Protein AF-A0A6I2YA68-F1 (afdb_monomer_lite)

Radius of gyration: 19.46 Å; chains: 1; bounding box: 39×50×49 Å

Sequence (160 aa):
MALPEYDLPFNAMGCGIRVLVGPSIDPSGTSAEAGAQAVRATIERFDQSLSRFNPGSELSQLNADPRETVPASPLLCSLVSAAVWAAEQSEGLLDPTLVGELEEVGYLETFRNATPAPLPEALLSAPTARPAAPRRDSHWGEIYVDHTAGTVTRPVGVRI

Structure (mmCIF, N/CA/C/O backbone):
data_AF-A0A6I2YA68-F1
#
_entry.id   AF-A0A6I2YA68-F1
#
loop_
_atom_site.group_PDB
_atom_site.id
_atom_site.type_symbol
_atom_site.label_atom_id
_atom_site.label_alt_id
_atom_site.label_comp_id
_atom_site.label_asym_id
_atom_site.label_entity_id
_atom_site.label_seq_id
_atom_site.pdbx_PDB_ins_code
_atom_site.Cartn_x
_atom_site.Cartn_y
_atom_site.Cartn_z
_atom_site.occupancy
_atom_site.B_iso_or_equiv
_atom_site.auth_seq_id
_atom_site.auth_comp_id
_atom_site.auth_asym_id
_atom_site.auth_atom_id
_atom_site.pdbx_PDB_model_num
ATOM 1 N N . MET A 1 1 ? 3.386 -12.631 -32.112 1.00 56.94 1 MET A N 1
ATOM 2 C CA . MET A 1 1 ? 3.569 -11.728 -30.957 1.00 56.94 1 MET A CA 1
ATOM 3 C C . MET A 1 1 ? 5.024 -11.292 -30.977 1.00 56.94 1 MET A C 1
ATOM 5 O O . MET A 1 1 ? 5.871 -12.174 -31.035 1.00 56.94 1 MET A O 1
ATOM 9 N N . ALA A 1 2 ? 5.315 -9.993 -31.080 1.00 67.31 2 ALA A N 1
ATOM 10 C CA . ALA A 1 2 ? 6.700 -9.517 -31.087 1.00 67.31 2 ALA A CA 1
ATOM 11 C C . ALA A 1 2 ? 7.353 -9.824 -29.729 1.00 67.31 2 ALA A C 1
ATOM 13 O O . ALA A 1 2 ? 6.697 -9.689 -28.695 1.00 67.31 2 ALA A O 1
ATOM 14 N N . LEU A 1 3 ? 8.601 -10.298 -29.742 1.00 76.06 3 LEU A N 1
ATOM 15 C CA . LEU A 1 3 ? 9.371 -10.537 -28.520 1.00 76.06 3 LEU A CA 1
ATOM 16 C C . LEU A 1 3 ? 9.668 -9.194 -27.828 1.00 76.06 3 LEU A C 1
ATOM 18 O O . LEU A 1 3 ? 9.834 -8.192 -28.530 1.00 76.06 3 LEU A O 1
ATOM 22 N N . PRO A 1 4 ? 9.717 -9.151 -26.484 1.00 81.88 4 PRO A N 1
ATOM 23 C CA . PRO A 1 4 ? 10.127 -7.946 -25.774 1.00 81.88 4 PRO A CA 1
ATOM 24 C C . PRO A 1 4 ? 11.576 -7.591 -26.137 1.00 81.88 4 PRO A C 1
ATOM 26 O O . PRO A 1 4 ? 12.410 -8.480 -26.304 1.00 81.88 4 PRO A O 1
ATOM 29 N N . GLU A 1 5 ? 11.867 -6.296 -26.246 1.00 87.25 5 GLU A N 1
ATOM 30 C CA . GLU A 1 5 ? 13.233 -5.777 -26.392 1.00 87.25 5 GLU A CA 1
ATOM 31 C C . GLU A 1 5 ? 14.014 -5.952 -25.082 1.00 87.25 5 GLU A C 1
ATOM 33 O O . GLU A 1 5 ? 15.215 -6.214 -25.101 1.00 87.25 5 GLU A O 1
ATOM 38 N N . TYR A 1 6 ? 13.320 -5.873 -23.941 1.00 94.38 6 TYR A N 1
ATOM 39 C CA . TYR A 1 6 ? 13.908 -6.093 -22.625 1.00 94.38 6 TYR A CA 1
ATOM 40 C C . TYR A 1 6 ? 12.938 -6.800 -21.670 1.00 94.38 6 TYR A C 1
ATOM 42 O O . TYR A 1 6 ? 11.736 -6.522 -21.662 1.00 94.38 6 TYR A O 1
ATOM 50 N N . ASP A 1 7 ? 13.469 -7.709 -20.853 1.00 96.12 7 ASP A N 1
ATOM 51 C CA . ASP A 1 7 ? 12.731 -8.518 -19.881 1.00 96.12 7 ASP A CA 1
ATOM 52 C C . ASP A 1 7 ? 13.447 -8.485 -18.527 1.00 96.12 7 ASP A C 1
ATOM 54 O O . ASP A 1 7 ? 14.567 -8.979 -18.394 1.00 96.12 7 ASP A O 1
ATOM 58 N N . LEU A 1 8 ? 12.800 -7.881 -17.528 1.00 97.56 8 LEU A N 1
ATOM 59 C CA . LEU A 1 8 ? 13.359 -7.671 -16.196 1.00 97.56 8 LEU A CA 1
ATOM 60 C C . LEU A 1 8 ? 12.497 -8.344 -15.120 1.00 97.56 8 LEU A C 1
ATOM 62 O O . LEU A 1 8 ? 11.504 -7.754 -14.676 1.00 97.56 8 LEU A O 1
ATOM 66 N N . PRO A 1 9 ? 12.869 -9.550 -14.661 1.00 97.81 9 PRO A N 1
ATOM 67 C CA . PRO A 1 9 ? 12.275 -10.164 -13.482 1.00 97.81 9 PRO A CA 1
ATOM 68 C C . PRO A 1 9 ? 12.924 -9.641 -12.189 1.00 97.81 9 PRO A C 1
ATOM 70 O O . PRO A 1 9 ? 14.144 -9.496 -12.105 1.00 97.81 9 PRO A O 1
ATOM 73 N N . PHE A 1 10 ? 12.119 -9.389 -11.158 1.00 96.81 10 PHE A N 1
ATOM 74 C CA . PHE A 1 10 ? 12.575 -9.065 -9.800 1.00 96.81 10 PHE A CA 1
ATOM 75 C C . PHE A 1 10 ? 11.467 -9.348 -8.772 1.00 96.81 10 PHE A C 1
ATOM 77 O O . PHE A 1 10 ? 10.343 -9.688 -9.128 1.00 96.81 10 PHE A O 1
ATOM 84 N N . ASN A 1 11 ? 11.778 -9.221 -7.482 1.00 93.50 11 ASN A N 1
ATOM 85 C CA . ASN A 1 11 ? 10.828 -9.440 -6.390 1.00 93.50 11 ASN A CA 1
ATOM 86 C C . ASN A 1 11 ? 10.542 -8.120 -5.666 1.00 93.50 11 ASN A C 1
ATOM 88 O O . ASN A 1 11 ? 11.481 -7.445 -5.256 1.00 93.50 11 ASN A O 1
ATOM 92 N N . ALA A 1 12 ? 9.270 -7.790 -5.449 1.00 93.62 12 ALA A N 1
ATOM 93 C CA . ALA A 1 12 ? 8.821 -6.653 -4.635 1.00 93.62 12 ALA A CA 1
ATOM 94 C C . ALA A 1 12 ? 7.369 -6.893 -4.181 1.00 93.62 12 ALA A C 1
ATOM 96 O O . ALA A 1 12 ? 6.709 -7.779 -4.714 1.00 93.62 12 ALA A O 1
ATOM 97 N N . MET A 1 13 ? 6.886 -6.179 -3.161 1.00 91.12 13 MET A N 1
ATOM 98 C CA . MET A 1 13 ? 5.479 -6.217 -2.711 1.00 91.12 13 MET A CA 1
ATOM 99 C C . MET A 1 13 ? 4.957 -7.622 -2.365 1.00 91.12 13 MET A C 1
ATOM 101 O O . MET A 1 13 ? 3.799 -7.959 -2.594 1.00 91.12 13 MET A O 1
ATOM 105 N N . GLY A 1 14 ? 5.832 -8.486 -1.845 1.00 89.31 14 GLY A N 1
ATOM 106 C CA . GLY A 1 14 ? 5.490 -9.870 -1.506 1.00 89.31 14 GLY A CA 1
ATOM 107 C C . GLY A 1 14 ? 5.300 -10.819 -2.698 1.00 89.31 14 GLY A C 1
ATOM 108 O O . GLY A 1 14 ? 4.972 -11.978 -2.470 1.00 89.31 14 GLY A O 1
ATOM 109 N N . CYS A 1 15 ? 5.538 -10.387 -3.942 1.00 90.62 15 CYS A N 1
ATOM 110 C CA . CYS A 1 15 ? 5.375 -11.217 -5.138 1.00 90.62 15 CYS A CA 1
ATOM 111 C C . CYS A 1 15 ? 6.576 -11.128 -6.101 1.00 90.62 15 CYS A C 1
ATOM 113 O O . CYS A 1 15 ? 7.522 -10.356 -5.896 1.00 90.62 15 CYS A O 1
ATOM 115 N N . GLY A 1 16 ? 6.550 -11.980 -7.131 1.00 92.88 16 GLY A N 1
ATOM 116 C CA . GLY A 1 16 ? 7.442 -11.896 -8.285 1.00 92.88 16 GLY A CA 1
ATOM 117 C C . GLY A 1 16 ? 6.843 -10.976 -9.345 1.00 92.88 16 GLY A C 1
ATOM 118 O O . GLY A 1 16 ? 5.682 -11.130 -9.722 1.00 92.88 16 GLY A O 1
ATOM 119 N N . ILE A 1 17 ? 7.637 -10.028 -9.828 1.00 96.00 17 ILE A N 1
ATOM 120 C CA . ILE A 1 17 ? 7.251 -9.022 -10.816 1.00 96.00 17 ILE A CA 1
ATOM 121 C C . ILE A 1 17 ? 8.118 -9.201 -12.059 1.00 96.00 17 ILE A C 1
ATOM 123 O O . ILE A 1 17 ? 9.304 -9.518 -11.972 1.00 96.00 17 ILE A O 1
ATOM 127 N N . ARG A 1 18 ? 7.522 -8.986 -13.232 1.00 96.94 18 ARG A N 1
ATOM 128 C CA . ARG A 1 18 ? 8.217 -9.031 -14.517 1.00 96.94 18 ARG A CA 1
ATOM 129 C C . ARG A 1 18 ? 7.835 -7.816 -15.347 1.00 96.94 18 ARG A C 1
ATOM 131 O O . ARG A 1 18 ? 6.656 -7.607 -15.623 1.00 96.94 18 ARG A O 1
ATOM 138 N N . VAL A 1 19 ? 8.830 -7.029 -15.740 1.00 97.06 19 VAL A N 1
ATOM 139 C CA . VAL A 1 19 ? 8.654 -5.867 -16.618 1.00 97.06 19 VAL A CA 1
ATOM 140 C C . VAL A 1 19 ? 9.120 -6.245 -18.016 1.00 97.06 19 VAL A C 1
ATOM 142 O O . VAL A 1 19 ? 10.279 -6.602 -18.210 1.00 97.06 19 VAL A O 1
ATOM 145 N N . LEU A 1 20 ? 8.201 -6.171 -18.977 1.00 95.56 20 LEU A N 1
ATOM 146 C CA . LEU A 1 20 ? 8.451 -6.444 -20.389 1.00 95.56 20 LEU A CA 1
ATOM 147 C C . LEU A 1 20 ? 8.355 -5.136 -21.164 1.00 95.56 20 LEU A C 1
ATOM 149 O O . LEU A 1 20 ? 7.294 -4.511 -21.183 1.00 95.56 20 LEU A O 1
ATOM 153 N N . VAL A 1 21 ? 9.445 -4.731 -21.808 1.00 93.75 21 VAL A N 1
ATOM 154 C CA . VAL A 1 21 ? 9.486 -3.510 -22.617 1.00 93.75 21 VAL A CA 1
ATOM 155 C C . VAL A 1 21 ? 9.588 -3.903 -24.082 1.00 93.75 21 VAL A C 1
ATOM 157 O O . VAL A 1 21 ? 10.471 -4.666 -24.472 1.00 93.75 21 VAL A O 1
ATOM 160 N N . GLY A 1 22 ? 8.623 -3.444 -24.877 1.00 90.44 22 GLY A N 1
ATOM 161 C CA . GLY A 1 22 ? 8.609 -3.647 -26.322 1.00 90.44 22 GLY A CA 1
ATOM 162 C C . GLY A 1 22 ? 9.528 -2.666 -27.059 1.00 90.44 22 GLY A C 1
ATOM 163 O O . GLY A 1 22 ? 10.112 -1.790 -26.423 1.00 90.44 22 GLY A O 1
ATOM 164 N N . PRO A 1 23 ? 9.616 -2.791 -28.393 1.00 86.06 23 PRO A N 1
ATOM 165 C CA . PRO A 1 23 ? 10.420 -1.905 -29.225 1.00 86.06 23 PRO A CA 1
ATOM 166 C C . PRO A 1 23 ? 10.088 -0.430 -28.997 1.00 86.06 23 PRO A C 1
ATOM 168 O O . PRO A 1 23 ? 8.905 -0.072 -28.948 1.00 86.06 23 PRO A O 1
ATOM 171 N N . SER A 1 24 ? 11.110 0.425 -28.908 1.00 83.38 24 SER A N 1
ATOM 172 C CA . SER A 1 24 ? 10.870 1.869 -28.818 1.00 83.38 24 SER A CA 1
ATOM 173 C C . SER A 1 24 ? 10.115 2.394 -30.046 1.00 83.38 24 SER A C 1
ATOM 175 O O . SER A 1 24 ? 10.455 2.089 -31.190 1.00 83.38 24 SER A O 1
ATOM 177 N N . ILE A 1 25 ? 9.104 3.231 -29.801 1.00 83.94 25 ILE A N 1
ATOM 178 C CA . ILE A 1 25 ? 8.383 3.983 -30.842 1.00 83.94 25 ILE A CA 1
ATOM 179 C C . ILE A 1 25 ? 9.119 5.267 -31.251 1.00 83.94 25 ILE A C 1
ATOM 181 O O . ILE A 1 25 ? 8.835 5.826 -32.307 1.00 83.94 25 ILE A O 1
ATOM 185 N N . ASP A 1 26 ? 10.069 5.716 -30.427 1.00 85.50 26 ASP A N 1
ATOM 186 C CA . ASP A 1 26 ? 10.921 6.878 -30.666 1.00 85.50 26 ASP A CA 1
ATOM 187 C C . ASP A 1 26 ? 12.396 6.464 -30.506 1.00 85.50 26 ASP A C 1
ATOM 189 O O . ASP A 1 26 ? 12.845 6.202 -29.386 1.00 85.50 26 ASP A O 1
ATOM 193 N N . PRO A 1 27 ? 13.181 6.403 -31.596 1.00 74.88 27 PRO A N 1
ATOM 194 C CA . PRO A 1 27 ? 14.602 6.052 -31.543 1.00 74.88 27 PRO A CA 1
ATOM 195 C C . PRO A 1 27 ? 15.459 7.000 -30.691 1.00 74.88 27 PRO A C 1
ATOM 197 O O . PRO A 1 27 ? 16.571 6.637 -30.320 1.00 74.88 27 PRO A O 1
ATOM 200 N N . SER A 1 28 ? 14.970 8.212 -30.409 1.00 84.12 28 SER A N 1
ATOM 201 C CA . SER A 1 28 ? 15.628 9.183 -29.527 1.00 84.12 28 SER A CA 1
ATOM 202 C C . SER A 1 28 ? 15.183 9.086 -28.062 1.00 84.12 28 SER A C 1
ATOM 204 O O . SER A 1 28 ? 15.730 9.778 -27.202 1.00 84.12 28 SER A O 1
ATOM 206 N N . GLY A 1 29 ? 14.206 8.222 -27.774 1.00 82.50 29 GLY A N 1
ATOM 207 C CA . GLY A 1 29 ? 13.675 7.989 -26.440 1.00 82.50 29 GLY A CA 1
ATOM 208 C C . GLY A 1 29 ? 14.601 7.176 -25.530 1.00 82.50 29 GLY A C 1
ATOM 209 O O . GLY A 1 29 ? 15.670 6.701 -25.916 1.00 82.50 29 GLY A O 1
ATOM 210 N N . THR A 1 30 ? 14.163 7.004 -24.284 1.00 86.25 30 THR A N 1
ATOM 211 C CA . THR A 1 30 ? 14.828 6.153 -23.288 1.00 86.25 30 THR A CA 1
ATOM 212 C C . THR A 1 30 ? 14.972 4.720 -23.806 1.00 86.25 30 THR A C 1
ATOM 214 O O . THR A 1 30 ? 14.018 4.164 -24.351 1.00 86.25 30 THR A O 1
ATOM 217 N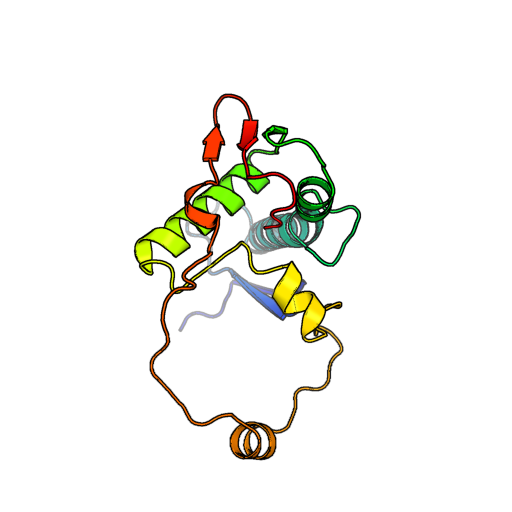 N . SER A 1 31 ? 16.138 4.095 -23.600 1.00 91.62 31 SER A N 1
ATOM 218 C CA . SER A 1 31 ? 16.341 2.691 -23.979 1.00 91.62 31 SER A CA 1
ATOM 219 C C . SER A 1 31 ? 15.386 1.759 -23.227 1.00 91.62 31 SER A C 1
ATOM 221 O O . SER A 1 31 ? 14.980 2.050 -22.096 1.00 91.62 31 SER A O 1
ATOM 223 N N . ALA A 1 32 ? 15.059 0.608 -23.822 1.00 92.31 32 ALA A N 1
ATOM 224 C CA . ALA A 1 32 ? 14.173 -0.374 -23.198 1.00 92.31 32 ALA A CA 1
ATOM 225 C C . ALA A 1 32 ? 14.670 -0.819 -21.808 1.00 92.31 32 ALA A C 1
ATOM 227 O O . ALA A 1 32 ? 13.884 -0.917 -20.864 1.00 92.31 32 ALA A O 1
ATOM 228 N N . GLU A 1 33 ? 15.985 -0.999 -21.657 1.00 94.00 33 GLU A N 1
ATOM 229 C CA . GLU A 1 33 ? 16.622 -1.294 -20.371 1.00 94.00 33 GLU A CA 1
ATOM 230 C C . GLU A 1 33 ? 16.429 -0.157 -19.359 1.00 94.00 33 GLU A C 1
ATOM 232 O O . GLU A 1 33 ? 15.957 -0.396 -18.247 1.00 94.00 33 GLU A O 1
ATOM 237 N N . ALA A 1 34 ? 16.750 1.087 -19.729 1.00 93.62 34 ALA A N 1
ATOM 238 C CA . ALA A 1 34 ? 16.634 2.220 -18.815 1.00 93.62 34 ALA A CA 1
ATOM 239 C C . ALA A 1 34 ? 15.174 2.463 -18.391 1.00 93.62 34 ALA A C 1
ATOM 241 O O . ALA A 1 34 ? 14.909 2.748 -17.222 1.00 93.62 34 ALA A O 1
ATOM 242 N N . GLY A 1 35 ? 14.217 2.273 -19.305 1.00 94.00 35 GLY A N 1
ATOM 243 C CA . GLY A 1 35 ? 12.788 2.307 -18.995 1.00 94.00 35 GLY A CA 1
ATOM 244 C C . GLY A 1 35 ? 12.386 1.216 -18.000 1.00 94.00 35 GLY A C 1
ATOM 245 O O . GLY A 1 35 ? 11.722 1.503 -17.003 1.00 94.00 35 GLY A O 1
ATOM 246 N N . ALA A 1 36 ? 12.841 -0.023 -18.211 1.00 96.06 36 ALA A N 1
ATOM 247 C CA . ALA A 1 36 ? 12.570 -1.125 -17.291 1.00 96.06 36 ALA A CA 1
ATOM 248 C C . ALA A 1 36 ? 13.155 -0.879 -15.890 1.00 96.06 36 ALA A C 1
ATOM 250 O O . ALA A 1 36 ? 12.477 -1.124 -14.891 1.00 96.06 36 ALA A O 1
ATOM 251 N N . GLN A 1 37 ? 14.380 -0.348 -15.802 1.00 97.25 37 GLN A N 1
ATOM 252 C CA . GLN A 1 37 ? 15.005 -0.011 -14.519 1.00 97.25 37 GLN A CA 1
ATOM 253 C C . GLN A 1 37 ? 14.276 1.133 -13.802 1.00 97.25 37 GLN A C 1
ATOM 255 O O . GLN A 1 37 ? 14.105 1.079 -12.585 1.00 97.25 37 GLN A O 1
ATOM 260 N N . ALA A 1 38 ? 13.775 2.134 -14.531 1.00 96.75 38 ALA A N 1
ATOM 261 C CA . ALA A 1 38 ? 12.972 3.209 -13.948 1.00 96.75 38 ALA A CA 1
ATOM 262 C C . ALA A 1 38 ? 11.640 2.693 -13.366 1.00 96.75 38 ALA A C 1
ATOM 264 O O . ALA A 1 38 ? 11.233 3.094 -12.268 1.00 96.75 38 ALA A O 1
ATOM 265 N N . VAL A 1 39 ? 10.977 1.763 -14.064 1.00 97.38 39 VAL A N 1
ATOM 266 C CA . VAL A 1 39 ? 9.769 1.088 -13.560 1.00 97.38 39 VAL A CA 1
ATOM 267 C C . VAL A 1 39 ? 10.089 0.274 -12.309 1.00 97.38 39 VAL A C 1
ATOM 269 O O . VAL A 1 39 ? 9.390 0.404 -11.303 1.00 97.38 39 VAL A O 1
ATOM 272 N N . ARG A 1 40 ? 11.172 -0.513 -12.330 1.00 98.00 40 ARG A N 1
ATOM 273 C CA . ARG A 1 40 ? 11.627 -1.272 -11.161 1.00 98.00 40 ARG A CA 1
ATOM 274 C C . ARG A 1 40 ? 11.866 -0.362 -9.956 1.00 98.00 40 ARG A C 1
ATOM 276 O O . ARG A 1 40 ? 11.297 -0.617 -8.900 1.00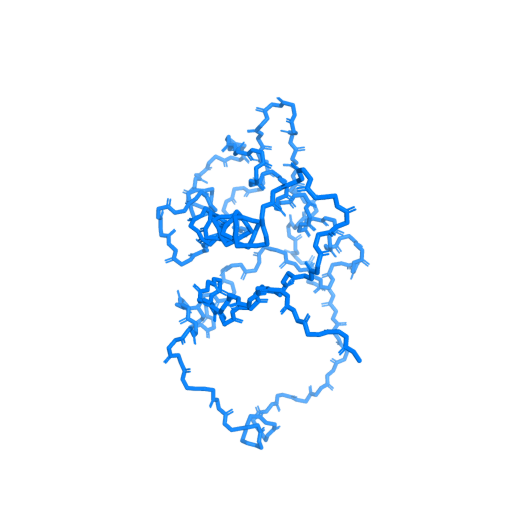 98.00 40 ARG A O 1
ATOM 283 N N . ALA A 1 41 ? 12.626 0.719 -10.125 1.00 97.81 41 ALA A N 1
ATOM 284 C CA . ALA A 1 41 ? 12.910 1.670 -9.050 1.00 97.81 41 ALA A CA 1
ATOM 285 C C . ALA A 1 41 ? 11.627 2.305 -8.482 1.00 97.81 41 ALA A C 1
ATOM 287 O O . ALA A 1 41 ? 11.508 2.525 -7.276 1.00 97.81 41 ALA A O 1
ATOM 288 N N . THR A 1 42 ? 10.630 2.561 -9.336 1.00 97.38 42 THR A N 1
ATOM 289 C CA . THR A 1 42 ? 9.318 3.063 -8.899 1.00 97.38 42 THR A CA 1
ATOM 290 C C . THR A 1 42 ? 8.585 2.049 -8.024 1.00 97.38 42 THR A C 1
ATOM 292 O O . THR A 1 42 ? 8.057 2.414 -6.975 1.00 97.38 42 THR A O 1
ATOM 295 N N . ILE A 1 43 ? 8.585 0.780 -8.425 1.00 97.50 43 ILE A N 1
ATOM 296 C CA . ILE A 1 43 ? 7.940 -0.302 -7.679 1.00 97.50 43 ILE A CA 1
ATOM 297 C C . ILE A 1 43 ? 8.669 -0.573 -6.356 1.00 97.50 43 ILE A C 1
ATOM 299 O O . ILE A 1 43 ? 8.023 -0.722 -5.322 1.00 97.50 43 ILE A O 1
ATOM 303 N N . GLU A 1 44 ? 10.003 -0.581 -6.350 1.00 96.69 44 GLU A N 1
ATOM 304 C CA . GLU A 1 44 ? 10.798 -0.744 -5.125 1.00 96.69 44 GLU A CA 1
ATOM 305 C C . GLU A 1 44 ? 10.556 0.408 -4.137 1.00 96.69 44 GLU A C 1
ATOM 307 O O . GLU A 1 44 ? 10.459 0.174 -2.934 1.00 96.69 44 GLU A O 1
ATOM 312 N N . ARG A 1 45 ? 10.366 1.640 -4.628 1.00 96.81 45 ARG A N 1
ATOM 313 C CA . ARG A 1 45 ? 9.969 2.781 -3.789 1.00 96.81 45 ARG A CA 1
ATOM 314 C C . ARG A 1 45 ? 8.594 2.575 -3.155 1.00 96.81 45 ARG A C 1
ATOM 316 O O . ARG A 1 45 ? 8.421 2.884 -1.981 1.00 96.81 45 ARG A O 1
ATOM 323 N N . PHE A 1 46 ? 7.623 2.051 -3.900 1.00 96.62 46 PHE A N 1
ATOM 324 C CA . PHE A 1 46 ? 6.312 1.726 -3.332 1.00 96.62 46 PHE A CA 1
ATOM 325 C C . PHE A 1 46 ? 6.430 0.641 -2.255 1.00 96.62 46 PHE A C 1
ATOM 327 O O . PHE A 1 46 ? 5.880 0.815 -1.174 1.00 96.62 46 PHE A O 1
ATOM 334 N N . ASP A 1 47 ? 7.191 -0.428 -2.506 1.00 95.50 47 ASP A N 1
ATOM 335 C CA . ASP A 1 47 ? 7.417 -1.505 -1.529 1.00 95.50 47 ASP A CA 1
ATOM 336 C C . ASP A 1 47 ? 8.062 -0.976 -0.234 1.00 95.50 47 ASP A C 1
ATOM 338 O O . ASP A 1 47 ? 7.676 -1.353 0.870 1.00 95.50 47 ASP A O 1
ATOM 342 N N . GLN A 1 48 ? 9.009 -0.041 -0.345 1.00 95.88 48 GLN A N 1
ATOM 343 C CA . GLN A 1 48 ? 9.675 0.561 0.814 1.00 95.88 48 GLN A CA 1
ATOM 344 C C . GLN A 1 48 ? 8.766 1.512 1.604 1.00 95.88 48 GLN A C 1
ATOM 346 O O . GLN A 1 48 ? 8.768 1.464 2.835 1.00 95.88 48 GLN A O 1
ATOM 351 N N . SER A 1 49 ? 8.002 2.372 0.921 1.00 97.56 49 SER A N 1
ATOM 352 C CA . SER A 1 49 ? 7.196 3.423 1.558 1.00 97.56 49 SER A CA 1
ATOM 353 C C . SER A 1 49 ? 5.818 2.954 2.022 1.00 97.56 49 SER A C 1
ATOM 355 O O . SER A 1 49 ? 5.294 3.507 2.985 1.00 97.56 49 SER A O 1
ATOM 357 N N . LEU A 1 50 ? 5.230 1.954 1.363 1.00 97.06 50 LEU A N 1
ATOM 358 C CA . LEU A 1 50 ? 3.823 1.571 1.537 1.00 97.06 50 LEU A CA 1
ATOM 359 C C . LEU A 1 50 ? 3.644 0.166 2.132 1.00 97.06 50 LEU A C 1
ATOM 361 O O . LEU A 1 50 ? 2.545 -0.379 2.125 1.00 97.06 50 LEU A O 1
ATOM 365 N N . SER A 1 51 ? 4.716 -0.451 2.632 1.00 95.56 51 SER A N 1
ATOM 366 C CA . SER A 1 51 ? 4.635 -1.774 3.253 1.00 95.56 51 SER A CA 1
ATOM 367 C C . SER A 1 51 ? 4.223 -1.687 4.716 1.00 95.56 51 SER A C 1
ATOM 369 O O . SER A 1 51 ? 4.949 -1.127 5.534 1.00 95.56 51 SER A O 1
ATOM 371 N N . ARG A 1 52 ? 3.127 -2.358 5.082 1.00 94.94 52 ARG A N 1
ATOM 372 C CA . ARG A 1 52 ? 2.721 -2.526 6.489 1.00 94.94 52 ARG A CA 1
ATOM 373 C C . ARG A 1 52 ? 3.671 -3.403 7.318 1.00 94.94 52 ARG A C 1
ATOM 375 O O . ARG A 1 52 ? 3.562 -3.431 8.537 1.00 94.94 52 ARG A O 1
ATOM 382 N N . PHE A 1 53 ? 4.580 -4.133 6.667 1.00 94.00 53 PHE A N 1
ATOM 383 C CA . PHE A 1 53 ? 5.526 -5.051 7.316 1.00 94.00 53 PHE A CA 1
ATOM 384 C C . PHE A 1 53 ? 6.887 -4.416 7.606 1.00 94.00 53 PHE A C 1
ATOM 386 O O . PHE A 1 53 ? 7.734 -5.039 8.239 1.00 94.00 53 PHE A O 1
ATOM 393 N N . ASN A 1 54 ? 7.129 -3.203 7.108 1.00 94.56 54 ASN A N 1
ATOM 394 C CA . ASN A 1 54 ? 8.344 -2.456 7.385 1.00 94.56 54 ASN A CA 1
ATOM 395 C C . ASN A 1 54 ? 8.004 -1.320 8.359 1.00 94.56 54 ASN A C 1
ATOM 397 O O . ASN A 1 54 ? 7.422 -0.335 7.917 1.00 94.56 54 ASN A O 1
ATOM 401 N N . PRO A 1 55 ? 8.408 -1.387 9.642 1.00 95.31 55 PRO A N 1
ATOM 402 C CA . PRO A 1 55 ? 8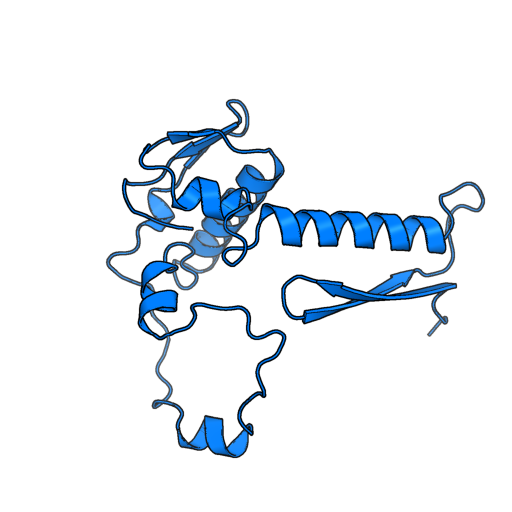.150 -0.316 10.609 1.00 95.31 55 PRO A CA 1
ATOM 403 C C . PRO A 1 55 ? 8.715 1.051 10.193 1.00 95.31 55 PRO A C 1
ATOM 405 O O . PRO A 1 55 ? 8.239 2.082 10.655 1.00 95.31 55 PRO A O 1
ATOM 408 N N . GLY A 1 56 ? 9.732 1.064 9.324 1.00 97.19 56 GLY A N 1
ATOM 409 C CA . GLY A 1 56 ? 10.302 2.281 8.752 1.00 97.19 56 GLY A CA 1
ATOM 410 C C . GLY A 1 56 ? 9.541 2.832 7.543 1.00 97.19 56 GLY A C 1
ATOM 411 O O . GLY A 1 56 ? 9.914 3.895 7.055 1.00 97.19 56 GLY A O 1
ATOM 412 N N . SER A 1 57 ? 8.509 2.146 7.046 1.00 98.12 57 SER A N 1
ATOM 413 C CA . SER A 1 57 ? 7.689 2.637 5.939 1.00 98.12 57 SER A CA 1
ATOM 414 C C . SER A 1 57 ? 6.838 3.825 6.376 1.00 98.12 57 SER A C 1
ATOM 416 O O . SER A 1 57 ? 6.493 3.981 7.549 1.00 98.12 57 SER A O 1
ATOM 418 N N . GLU A 1 58 ? 6.473 4.664 5.416 1.00 98.50 58 GLU A N 1
ATOM 419 C CA . GLU A 1 58 ? 5.601 5.802 5.677 1.00 98.50 58 GLU A CA 1
ATOM 420 C C . GLU A 1 58 ? 4.195 5.343 6.087 1.00 98.50 58 GLU A C 1
ATOM 422 O O . GLU A 1 58 ? 3.601 5.932 6.983 1.00 98.50 58 GLU A O 1
ATOM 427 N N . LEU A 1 59 ? 3.685 4.253 5.499 1.00 98.31 59 LEU A N 1
ATOM 428 C CA . LEU A 1 59 ? 2.393 3.675 5.880 1.00 98.31 59 LEU A CA 1
ATOM 429 C C . LEU A 1 59 ? 2.392 3.167 7.331 1.00 98.31 59 LEU A C 1
ATOM 431 O O . LEU A 1 59 ? 1.461 3.435 8.087 1.00 98.31 59 LEU A O 1
ATOM 435 N N . SER A 1 60 ? 3.440 2.459 7.754 1.00 97.94 60 SER A N 1
ATOM 436 C CA . SER A 1 60 ? 3.547 1.988 9.138 1.00 97.94 60 SER A CA 1
ATOM 437 C C . SER A 1 60 ? 3.698 3.152 10.118 1.00 97.94 60 SER A C 1
ATOM 439 O O . SER A 1 60 ? 3.105 3.117 11.196 1.00 97.94 60 SER A O 1
ATOM 441 N N . GLN A 1 61 ? 4.428 4.205 9.740 1.00 98.12 61 GLN A N 1
ATOM 442 C CA . GLN A 1 61 ? 4.526 5.431 10.536 1.00 98.12 61 GLN A CA 1
ATOM 443 C C . GLN A 1 61 ? 3.184 6.159 10.633 1.00 98.12 61 GLN A C 1
ATOM 445 O O . GLN A 1 61 ? 2.804 6.548 11.734 1.00 98.12 61 GLN A O 1
ATOM 450 N N . LEU A 1 62 ? 2.446 6.279 9.521 1.00 98.06 62 LEU A N 1
ATOM 451 C CA . LEU A 1 62 ? 1.082 6.804 9.506 1.00 98.06 62 LEU A CA 1
ATOM 452 C C . LEU A 1 62 ? 0.249 6.058 10.547 1.00 98.06 62 LEU A C 1
ATOM 454 O O . LEU A 1 62 ? -0.288 6.702 11.441 1.00 98.06 62 LEU A O 1
ATOM 458 N N . ASN A 1 63 ? 0.210 4.725 10.475 1.00 97.94 63 ASN A N 1
ATOM 459 C CA . ASN A 1 63 ? -0.576 3.861 11.359 1.00 97.94 63 ASN A CA 1
ATOM 460 C C . ASN A 1 63 ? -0.188 3.938 12.838 1.00 97.94 63 ASN A C 1
ATOM 462 O O . ASN A 1 63 ? -1.055 3.784 13.696 1.00 97.94 63 ASN A O 1
ATOM 466 N N . ALA A 1 64 ? 1.091 4.165 13.138 1.00 97.12 64 ALA A N 1
ATOM 467 C CA . ALA A 1 64 ? 1.588 4.322 14.502 1.00 97.12 64 ALA A CA 1
ATOM 468 C C . ALA A 1 64 ? 1.363 5.734 15.073 1.00 97.12 64 ALA A C 1
ATOM 470 O O . ALA A 1 64 ? 1.474 5.928 16.285 1.00 97.12 64 ALA A O 1
ATOM 471 N N . ASP A 1 65 ? 1.072 6.722 14.225 1.00 97.50 65 ASP A N 1
ATOM 472 C CA . ASP A 1 65 ? 0.861 8.100 14.652 1.00 97.50 65 ASP A CA 1
ATOM 473 C C . ASP A 1 65 ? -0.470 8.244 15.419 1.00 97.50 65 ASP A C 1
ATOM 475 O O . ASP A 1 65 ? -1.519 7.878 14.881 1.00 97.50 65 ASP A O 1
ATOM 479 N N . PRO A 1 66 ? -0.463 8.776 16.658 1.00 96.56 66 PRO A N 1
ATOM 480 C CA . PRO A 1 66 ? -1.674 8.929 17.464 1.00 96.56 66 PRO A CA 1
ATOM 481 C C . PRO A 1 66 ? -2.528 10.139 17.060 1.00 96.56 66 PRO A C 1
ATOM 483 O O . PRO A 1 66 ? -3.606 10.336 17.624 1.00 96.56 66 PRO A O 1
ATOM 486 N N . ARG A 1 67 ? -2.045 10.996 16.152 1.00 97.38 67 ARG A N 1
ATOM 487 C CA . ARG A 1 67 ? -2.780 12.178 15.697 1.00 97.38 67 ARG A CA 1
ATOM 488 C C . ARG A 1 67 ? -3.883 11.774 14.729 1.00 97.38 67 ARG A C 1
ATOM 490 O O . ARG A 1 67 ? -3.708 10.906 13.884 1.00 97.38 67 ARG A O 1
ATOM 497 N N . GLU A 1 68 ? -4.992 12.498 14.808 1.00 97.38 68 GLU A N 1
ATOM 498 C CA . GLU A 1 68 ? -6.104 12.360 13.867 1.00 97.38 68 GLU A CA 1
ATOM 499 C C . GLU A 1 68 ? -5.707 12.807 12.452 1.00 97.38 68 GLU A C 1
ATOM 501 O O . GLU A 1 68 ? -6.051 12.153 11.478 1.00 97.38 68 GLU A O 1
ATOM 506 N N . THR A 1 69 ? -4.944 13.901 12.333 1.00 98.31 69 THR A N 1
ATOM 507 C CA . THR A 1 69 ? -4.426 14.420 11.057 1.00 98.31 69 THR A CA 1
ATOM 508 C C . THR A 1 69 ? -2.908 14.316 11.021 1.00 98.31 69 THR A C 1
ATOM 510 O O . THR A 1 69 ? -2.213 14.904 11.856 1.00 98.31 69 THR A O 1
ATOM 513 N N . VAL A 1 70 ? -2.391 13.586 10.037 1.00 98.44 70 VAL A N 1
ATOM 514 C CA . VAL A 1 70 ? -0.977 13.225 9.921 1.00 98.44 70 VAL A CA 1
ATOM 515 C C . VAL A 1 70 ? -0.427 13.727 8.582 1.00 98.44 70 VAL A C 1
ATOM 517 O O . VAL A 1 70 ? -1.068 13.509 7.551 1.00 98.44 70 VAL A O 1
ATOM 520 N N . PRO A 1 71 ? 0.741 14.397 8.556 1.00 98.25 71 PRO A N 1
ATOM 521 C CA . PRO A 1 71 ? 1.428 14.721 7.309 1.00 98.25 71 PRO A CA 1
ATOM 522 C C . PRO A 1 71 ? 1.759 13.462 6.506 1.00 98.25 71 PRO A C 1
ATOM 524 O O . PRO A 1 71 ? 2.197 12.464 7.074 1.00 98.25 71 PRO A O 1
ATOM 527 N N . ALA A 1 72 ? 1.582 13.525 5.193 1.00 98.25 72 ALA A N 1
ATOM 528 C CA . ALA A 1 72 ? 1.773 12.403 4.290 1.00 98.25 72 ALA A CA 1
ATOM 529 C C . ALA A 1 72 ? 2.373 12.872 2.960 1.00 98.25 72 ALA A C 1
ATOM 531 O O . ALA A 1 72 ? 2.065 13.950 2.446 1.00 98.25 72 ALA A O 1
ATOM 532 N N . SER A 1 73 ? 3.237 12.046 2.379 1.00 98.38 73 SER A N 1
ATOM 533 C CA . SER A 1 73 ? 3.799 12.284 1.060 1.00 98.38 73 SER A CA 1
ATOM 534 C C . SER A 1 73 ? 2.711 12.234 -0.018 1.00 98.38 73 SER A C 1
ATOM 536 O O . SER A 1 73 ? 1.682 11.573 0.153 1.00 98.38 73 SER A O 1
ATOM 538 N N . PRO A 1 74 ? 2.953 12.834 -1.200 1.00 98.12 74 PRO A N 1
ATOM 539 C CA . PRO A 1 74 ? 2.034 12.710 -2.329 1.00 98.12 74 PRO A CA 1
ATOM 540 C C . PRO A 1 74 ? 1.726 11.253 -2.702 1.00 98.12 74 PRO A C 1
ATOM 542 O O . PRO A 1 74 ? 0.620 10.951 -3.151 1.00 98.12 74 PRO A O 1
ATOM 545 N N . LEU A 1 75 ? 2.689 10.344 -2.500 1.00 97.81 75 LEU A N 1
ATOM 546 C CA . LEU A 1 75 ? 2.494 8.920 -2.746 1.00 97.81 75 LEU A CA 1
ATOM 547 C C . LEU A 1 75 ? 1.499 8.319 -1.747 1.00 97.81 75 LEU A C 1
ATOM 549 O O . LEU A 1 75 ? 0.558 7.651 -2.170 1.00 97.81 75 LEU A O 1
ATOM 553 N N . LEU A 1 76 ? 1.686 8.564 -0.450 1.00 98.44 76 LEU A N 1
ATOM 554 C CA . LEU A 1 76 ? 0.794 8.043 0.581 1.00 98.44 76 LEU A CA 1
ATOM 555 C C . LEU A 1 76 ? -0.612 8.650 0.464 1.00 98.44 76 LEU A C 1
ATOM 557 O O . LEU A 1 76 ? -1.589 7.907 0.501 1.00 98.44 76 LEU A O 1
ATOM 561 N N . CYS A 1 77 ? -0.733 9.956 0.202 1.00 98.69 77 CYS A N 1
ATOM 562 C CA . CYS A 1 77 ? -2.025 10.583 -0.098 1.00 98.69 77 CYS A CA 1
ATOM 563 C C . CYS A 1 77 ? -2.724 9.913 -1.293 1.00 98.69 77 CYS A C 1
ATOM 565 O O . CYS A 1 77 ? -3.932 9.681 -1.254 1.00 98.69 77 CYS A O 1
ATOM 567 N N . SER A 1 78 ? -1.975 9.573 -2.348 1.00 98.31 78 SER A N 1
ATOM 568 C CA . SER A 1 78 ? -2.526 8.880 -3.522 1.00 98.31 78 SER A CA 1
ATOM 569 C C . SER A 1 78 ? -2.984 7.459 -3.187 1.00 98.31 78 SER A C 1
ATOM 571 O O . SER A 1 78 ? -4.051 7.050 -3.638 1.00 98.31 78 SER A O 1
ATOM 573 N N . LEU A 1 79 ? -2.216 6.721 -2.375 1.00 97.94 79 LEU A N 1
ATOM 574 C CA . LEU A 1 79 ? -2.599 5.387 -1.903 1.00 97.94 79 LEU A CA 1
ATOM 575 C C . LEU A 1 79 ? -3.904 5.444 -1.103 1.00 97.94 79 LEU A C 1
ATOM 577 O O . LEU A 1 79 ? -4.836 4.707 -1.413 1.00 97.94 79 LEU A O 1
ATOM 581 N N . VAL A 1 80 ? -3.977 6.318 -0.096 1.00 98.31 80 VAL A N 1
ATOM 582 C CA . VAL A 1 80 ? -5.151 6.424 0.781 1.00 98.31 80 VAL A CA 1
ATOM 583 C C . VAL A 1 80 ? -6.381 6.858 -0.016 1.00 98.31 80 VAL A C 1
ATOM 585 O O . VAL A 1 80 ? -7.444 6.265 0.133 1.00 98.31 80 VAL A O 1
ATOM 588 N N . SER A 1 81 ? -6.228 7.812 -0.938 1.00 98.44 81 SER A N 1
ATOM 589 C CA . SER A 1 81 ? -7.325 8.235 -1.818 1.00 98.44 81 SER A CA 1
ATOM 590 C C . SER A 1 81 ? -7.816 7.097 -2.712 1.00 98.44 81 SER A C 1
ATOM 592 O O . SER A 1 81 ? -9.020 6.910 -2.863 1.00 98.44 81 SER A O 1
ATOM 594 N N . ALA A 1 82 ? -6.902 6.299 -3.275 1.00 98.38 82 ALA A N 1
ATOM 595 C CA . ALA A 1 82 ? -7.266 5.131 -4.074 1.00 98.38 82 ALA A CA 1
ATOM 596 C C . ALA A 1 82 ? -7.980 4.057 -3.238 1.00 98.38 82 ALA A C 1
ATOM 598 O O . ALA A 1 82 ? -8.909 3.418 -3.727 1.00 98.38 82 ALA A O 1
ATOM 599 N N . ALA A 1 83 ? -7.573 3.874 -1.980 1.00 98.00 83 ALA A N 1
ATOM 600 C CA . ALA A 1 83 ? -8.188 2.927 -1.060 1.00 98.00 83 ALA A CA 1
ATOM 601 C C . ALA A 1 83 ? -9.617 3.342 -0.667 1.00 98.00 83 ALA A C 1
ATOM 603 O O . ALA A 1 83 ? -10.529 2.519 -0.744 1.00 98.00 83 ALA A O 1
ATOM 604 N N . VAL A 1 84 ? -9.826 4.620 -0.327 1.00 98.25 84 VAL A N 1
ATOM 605 C CA . VAL A 1 84 ? -11.160 5.184 -0.046 1.00 98.25 84 VAL A CA 1
ATOM 606 C C . VAL A 1 84 ? -12.046 5.106 -1.286 1.00 98.25 84 VAL A C 1
ATOM 608 O O . VAL A 1 84 ? -13.154 4.585 -1.211 1.00 98.25 84 VAL A O 1
ATOM 611 N N . TRP A 1 85 ? -11.536 5.510 -2.453 1.00 98.31 85 TRP A N 1
ATOM 612 C CA . TRP A 1 85 ? -12.266 5.383 -3.716 1.00 98.31 85 TRP A CA 1
ATOM 613 C C . TRP A 1 85 ? -12.691 3.935 -3.988 1.00 98.31 85 TRP A C 1
ATOM 615 O O . TRP A 1 85 ? -13.830 3.683 -4.374 1.00 98.31 85 TRP A O 1
ATOM 625 N N . ALA A 1 86 ? -11.810 2.957 -3.763 1.00 98.25 86 ALA A N 1
ATOM 626 C CA . ALA A 1 86 ? -12.141 1.553 -3.979 1.00 98.25 86 ALA A CA 1
ATOM 627 C C . ALA A 1 86 ? -13.192 1.037 -2.978 1.00 98.25 86 ALA A C 1
ATOM 629 O O . ALA A 1 86 ? -14.045 0.224 -3.349 1.00 98.25 86 ALA A O 1
ATOM 630 N N . ALA A 1 87 ? -13.176 1.526 -1.735 1.00 97.88 87 ALA A N 1
ATOM 631 C CA . ALA A 1 87 ? -14.224 1.252 -0.756 1.00 97.88 87 ALA A CA 1
ATOM 632 C C . ALA A 1 87 ? -15.576 1.818 -1.222 1.00 97.88 87 ALA A C 1
ATOM 634 O O . ALA A 1 87 ? -16.566 1.089 -1.240 1.00 97.88 87 ALA A O 1
ATOM 635 N N . GLU A 1 88 ? -15.609 3.053 -1.726 1.00 97.44 88 GLU A N 1
ATOM 636 C CA . GLU A 1 88 ? -16.817 3.665 -2.293 1.00 97.44 88 GLU A CA 1
ATOM 637 C C . GLU A 1 88 ? -17.353 2.891 -3.506 1.00 97.44 88 GLU A C 1
ATOM 639 O O . GLU A 1 88 ? -18.531 2.542 -3.544 1.00 97.44 88 GLU A O 1
ATOM 644 N N . GLN A 1 89 ? -16.495 2.576 -4.486 1.00 98.38 89 GLN A N 1
ATOM 645 C CA . GLN A 1 89 ? -16.904 1.861 -5.706 1.00 98.38 89 GLN A CA 1
ATOM 646 C C . GLN A 1 89 ? -17.416 0.447 -5.433 1.00 98.38 89 GLN A C 1
ATOM 648 O O . GLN A 1 89 ? -18.148 -0.117 -6.244 1.00 98.38 89 GLN A O 1
ATOM 653 N N . SER A 1 90 ? -16.995 -0.141 -4.317 1.00 97.12 90 SER A N 1
ATOM 654 C CA . SER A 1 90 ? -17.403 -1.478 -3.902 1.00 97.12 90 SER A CA 1
ATOM 655 C C . SER A 1 90 ? -18.514 -1.464 -2.852 1.00 97.12 90 SER A C 1
ATOM 657 O O . SER A 1 90 ? -18.812 -2.512 -2.281 1.00 97.12 90 SER A O 1
ATOM 659 N N . GLU A 1 91 ? -19.109 -0.298 -2.576 1.00 96.38 91 GLU A N 1
ATOM 660 C CA . GLU A 1 91 ? -20.136 -0.101 -1.545 1.00 96.38 91 GLU A CA 1
ATOM 661 C C . GLU A 1 91 ? -19.698 -0.629 -0.161 1.00 96.38 91 GLU A C 1
ATOM 663 O O . GLU A 1 91 ? -20.502 -1.129 0.622 1.00 96.38 91 GLU A O 1
ATOM 668 N N . GLY A 1 92 ? -18.401 -0.535 0.144 1.00 96.44 92 GLY A N 1
ATOM 669 C CA . GLY A 1 92 ? -17.796 -0.987 1.396 1.00 96.44 92 GLY A CA 1
ATOM 670 C C . GLY A 1 92 ? -17.465 -2.481 1.457 1.00 96.44 92 GLY A C 1
ATOM 671 O O . GLY A 1 92 ? -17.187 -2.991 2.543 1.00 96.44 92 GLY A O 1
ATOM 672 N N . LEU A 1 93 ? -17.496 -3.209 0.332 1.00 96.44 93 LEU A N 1
ATOM 673 C CA . LEU A 1 93 ? -16.959 -4.577 0.271 1.00 96.44 93 LEU A CA 1
ATOM 674 C C . LEU A 1 93 ? -15.431 -4.602 0.393 1.00 96.44 93 LEU A C 1
ATOM 676 O O . LEU A 1 93 ? -14.875 -5.568 0.916 1.00 96.44 93 LEU A O 1
ATOM 680 N N . LEU A 1 94 ? -14.760 -3.555 -0.086 1.00 96.88 94 LEU A N 1
ATOM 681 C CA . LEU A 1 94 ? -13.376 -3.266 0.252 1.00 96.88 94 LEU A CA 1
ATOM 682 C C . LEU A 1 94 ? -13.358 -2.343 1.469 1.00 96.88 94 LEU A C 1
ATOM 684 O O . LEU A 1 94 ? -14.005 -1.300 1.470 1.00 96.88 94 LEU A O 1
ATOM 688 N N . ASP A 1 95 ? -12.580 -2.721 2.480 1.00 97.00 95 ASP A N 1
ATOM 689 C CA . ASP A 1 95 ? -12.357 -1.912 3.672 1.00 97.00 95 ASP A CA 1
ATOM 690 C C . ASP A 1 95 ? -10.845 -1.803 3.934 1.00 97.00 95 ASP A C 1
ATOM 692 O O . ASP A 1 95 ? -10.214 -2.806 4.286 1.00 97.00 95 ASP A O 1
ATOM 696 N N . PRO A 1 96 ? -10.237 -0.617 3.743 1.00 96.81 96 PRO A N 1
ATOM 697 C CA . PRO A 1 96 ? -8.822 -0.417 4.014 1.00 96.81 96 PRO A CA 1
ATOM 698 C C . PRO A 1 96 ? -8.499 -0.338 5.509 1.00 96.81 96 PRO A C 1
ATOM 700 O O . PRO A 1 96 ? -7.334 -0.248 5.856 1.00 96.81 96 PRO A O 1
ATOM 703 N N . THR A 1 97 ? -9.487 -0.380 6.406 1.00 96.56 97 THR A N 1
ATOM 704 C CA . THR A 1 97 ? -9.272 -0.201 7.850 1.00 96.56 97 THR A CA 1
ATOM 705 C C . THR A 1 97 ? -9.065 -1.502 8.631 1.00 96.56 97 THR A C 1
ATOM 707 O O . THR A 1 97 ? -9.040 -1.501 9.858 1.00 96.56 97 THR A O 1
ATOM 710 N N . LEU A 1 98 ? -8.876 -2.625 7.926 1.00 95.62 98 LEU A N 1
ATOM 711 C CA . LEU A 1 98 ? -8.844 -3.979 8.499 1.00 95.62 98 LEU A CA 1
ATOM 712 C C . LEU A 1 98 ? -7.479 -4.430 9.041 1.00 95.62 98 LEU A C 1
ATOM 714 O O . LEU A 1 98 ? -7.259 -5.623 9.255 1.00 95.62 98 LEU A O 1
ATOM 718 N N . VAL A 1 99 ? -6.524 -3.518 9.236 1.00 95.31 99 VAL A N 1
ATOM 719 C CA . VAL A 1 99 ? -5.169 -3.893 9.682 1.00 95.31 99 VAL A CA 1
ATOM 720 C C . VAL A 1 99 ? -5.210 -4.669 11.004 1.00 95.31 99 VAL A C 1
ATOM 722 O O . VAL A 1 99 ? -4.490 -5.655 11.142 1.00 95.31 99 VAL A O 1
ATOM 725 N N . GLY A 1 100 ? -6.064 -4.266 11.953 1.00 93.94 100 GLY A N 1
ATOM 726 C CA . GLY A 1 100 ? -6.202 -4.954 13.242 1.00 93.94 100 GLY A CA 1
ATOM 727 C C . GLY A 1 100 ? -6.702 -6.382 13.106 1.00 93.94 100 GLY A C 1
ATOM 728 O O . GLY A 1 100 ? -6.077 -7.308 13.610 1.00 93.94 100 GLY A O 1
ATOM 729 N N . GLU A 1 101 ? -7.771 -6.577 12.350 1.00 93.62 101 GLU A N 1
ATOM 730 C CA . GLU A 1 101 ? -8.396 -7.877 12.148 1.00 93.62 101 GLU A CA 1
ATOM 731 C C . GLU A 1 101 ? -7.467 -8.826 11.387 1.00 93.62 101 GLU A C 1
ATOM 733 O O . GLU A 1 101 ? -7.398 -10.012 11.705 1.00 93.62 101 GLU A O 1
ATOM 738 N N . LEU A 1 102 ? -6.714 -8.311 10.407 1.00 94.56 102 LEU A N 1
ATOM 739 C CA . LEU A 1 102 ? -5.695 -9.090 9.703 1.00 94.56 102 LEU A CA 1
ATOM 740 C C . LEU A 1 102 ? -4.603 -9.579 10.665 1.00 94.56 102 LEU A C 1
ATOM 742 O O . LEU A 1 102 ? -4.176 -10.731 10.578 1.00 94.56 102 LEU A O 1
ATOM 746 N N . GLU A 1 103 ? -4.152 -8.733 11.588 1.00 94.88 103 GLU A N 1
ATOM 747 C CA . GLU A 1 103 ? -3.161 -9.115 12.596 1.00 94.88 103 GLU A CA 1
ATOM 748 C C . GLU A 1 103 ? -3.721 -10.127 13.608 1.00 94.88 103 GLU A C 1
ATOM 750 O O . GLU A 1 103 ? -3.039 -11.101 13.927 1.00 94.88 103 GLU A O 1
ATOM 755 N N . GLU A 1 104 ? -4.968 -9.958 14.055 1.00 95.25 104 GLU A N 1
ATOM 756 C CA . GLU A 1 104 ? -5.647 -10.871 14.987 1.00 95.25 104 GLU A CA 1
ATOM 757 C C . GLU A 1 104 ? -5.787 -12.294 14.434 1.00 95.25 104 GLU A C 1
ATOM 759 O O . GLU A 1 104 ? -5.643 -13.267 15.178 1.00 95.25 104 GLU A O 1
ATOM 764 N N . VAL A 1 105 ? -6.007 -12.439 13.123 1.00 93.50 1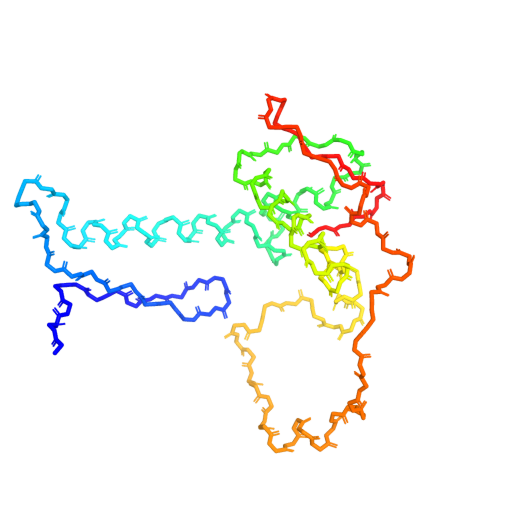05 VAL A N 1
ATOM 765 C CA . VAL A 1 105 ? -6.037 -13.754 12.455 1.00 93.50 105 VAL A CA 1
ATOM 766 C C . VAL A 1 105 ? -4.643 -14.285 12.094 1.00 93.50 105 VAL A C 1
ATOM 768 O O . VAL A 1 105 ? -4.522 -15.311 11.424 1.00 93.50 105 VAL A O 1
ATOM 771 N N . GLY A 1 106 ? -3.580 -13.613 12.545 1.00 91.44 106 GLY A N 1
ATOM 772 C CA . GLY A 1 106 ? -2.196 -14.063 12.419 1.00 91.44 106 GLY A CA 1
ATOM 773 C C . GLY A 1 106 ? -1.470 -13.589 11.160 1.00 91.44 106 GLY A C 1
ATOM 774 O O . GLY A 1 106 ? -0.357 -14.048 10.903 1.00 91.44 106 GLY A O 1
ATOM 775 N N . TYR A 1 107 ? -2.030 -12.656 10.379 1.00 92.62 107 TYR A N 1
ATOM 776 C CA . TYR A 1 107 ? -1.350 -12.089 9.209 1.00 92.62 107 TYR A CA 1
ATOM 777 C C . TYR A 1 107 ? -0.355 -10.981 9.610 1.00 92.62 107 TYR A C 1
ATOM 779 O O . TYR A 1 107 ? -0.434 -9.834 9.163 1.00 92.62 107 TYR A O 1
ATOM 787 N N . LEU A 1 108 ? 0.603 -11.336 10.465 1.00 92.00 108 LEU A N 1
ATOM 788 C CA . LEU A 1 108 ? 1.576 -10.415 11.061 1.00 92.00 108 LEU A CA 1
ATOM 789 C C . LEU A 1 108 ? 2.772 -10.120 10.145 1.00 92.00 108 LEU A C 1
ATOM 791 O O . LEU A 1 108 ? 3.358 -9.045 10.213 1.00 92.00 108 LEU A O 1
ATOM 795 N N . GLU A 1 109 ? 3.118 -11.056 9.263 1.00 90.81 109 GLU A N 1
ATOM 796 C CA . GLU A 1 109 ? 4.312 -10.983 8.418 1.00 90.81 109 GLU A CA 1
ATOM 797 C C . GLU A 1 109 ? 3.984 -11.220 6.943 1.00 90.81 109 GLU A C 1
ATOM 799 O O . GLU A 1 109 ? 2.924 -11.736 6.584 1.00 90.81 109 GLU A O 1
ATOM 804 N N . THR A 1 110 ? 4.911 -10.837 6.064 1.00 88.69 110 THR A N 1
ATOM 805 C CA . THR A 1 110 ? 4.766 -11.074 4.627 1.00 88.69 110 THR A CA 1
ATOM 806 C C . THR A 1 110 ? 4.803 -12.568 4.305 1.00 88.69 110 THR A C 1
ATOM 808 O O . THR A 1 110 ? 5.687 -13.299 4.746 1.00 88.69 110 THR A O 1
ATOM 811 N N . PHE A 1 111 ? 3.902 -13.021 3.431 1.00 84.88 111 PHE A N 1
ATOM 812 C CA . PHE A 1 111 ? 3.899 -14.400 2.935 1.00 84.88 111 PHE A CA 1
ATOM 813 C C . PHE A 1 111 ? 4.946 -14.681 1.849 1.00 84.88 111 PHE A C 1
ATOM 815 O O . PHE A 1 111 ? 4.933 -15.761 1.266 1.00 84.88 111 PHE A O 1
ATOM 822 N N . ARG A 1 112 ? 5.885 -13.759 1.585 1.00 82.88 112 ARG A N 1
ATOM 823 C CA . ARG A 1 112 ? 6.930 -13.918 0.555 1.00 82.88 112 ARG A CA 1
ATOM 824 C C . ARG A 1 112 ? 7.674 -15.258 0.648 1.00 82.88 112 ARG A C 1
ATOM 826 O O . ARG A 1 112 ? 8.014 -15.831 -0.380 1.00 82.88 112 ARG A O 1
ATOM 833 N N . ASN A 1 113 ? 7.920 -15.733 1.870 1.00 81.12 113 ASN A N 1
ATOM 834 C CA . ASN A 1 113 ? 8.633 -16.985 2.144 1.00 81.12 113 ASN A CA 1
ATOM 835 C C . ASN A 1 113 ? 7.708 -18.099 2.667 1.00 81.12 113 ASN A C 1
ATOM 837 O O . ASN A 1 113 ? 8.189 -19.154 3.079 1.00 81.12 113 ASN A O 1
ATOM 841 N N . ALA A 1 114 ? 6.394 -17.866 2.697 1.00 84.44 114 ALA A N 1
ATOM 842 C CA . ALA A 1 114 ? 5.440 -18.866 3.145 1.00 84.44 114 ALA A CA 1
ATOM 843 C C . ALA A 1 114 ?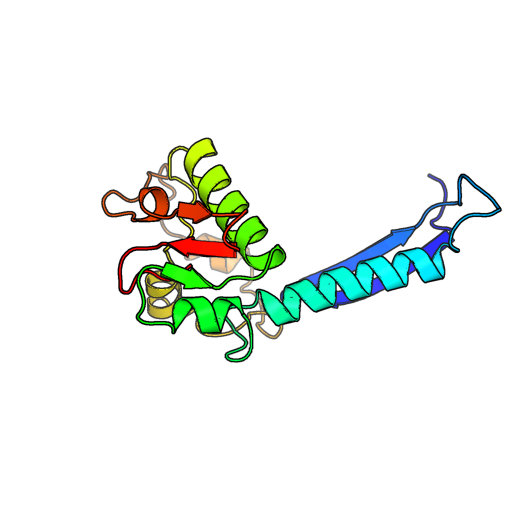 5.244 -19.928 2.058 1.00 84.44 114 ALA A C 1
ATOM 845 O O . ALA A 1 114 ? 5.229 -19.627 0.866 1.00 84.44 114 ALA A O 1
ATOM 846 N N . THR A 1 115 ? 5.065 -21.180 2.475 1.00 87.62 115 THR A N 1
ATOM 847 C CA . THR A 1 115 ? 4.628 -22.247 1.569 1.00 87.62 115 THR A CA 1
ATOM 848 C C . THR A 1 115 ? 3.101 -22.208 1.494 1.00 87.62 115 THR A C 1
ATOM 850 O O . THR A 1 115 ? 2.461 -22.402 2.530 1.00 87.62 115 THR A O 1
ATOM 853 N N . PRO A 1 116 ? 2.492 -21.945 0.323 1.00 86.00 116 PRO A N 1
ATOM 854 C CA . PRO A 1 116 ? 1.041 -21.967 0.191 1.00 86.00 116 PRO A CA 1
ATOM 855 C C . PRO A 1 116 ? 0.484 -23.357 0.501 1.00 86.00 116 PRO A C 1
ATOM 857 O O . PRO A 1 116 ? 1.078 -24.368 0.120 1.00 86.00 116 PRO A O 1
ATOM 860 N N . ALA A 1 117 ? -0.682 -23.411 1.146 1.00 88.81 117 ALA A N 1
ATOM 861 C CA . ALA A 1 117 ? -1.400 -24.667 1.312 1.00 88.81 117 ALA A CA 1
ATOM 862 C C . ALA A 1 117 ? -1.791 -25.245 -0.066 1.00 88.81 117 ALA A C 1
ATOM 864 O O . ALA A 1 117 ? -2.159 -24.478 -0.967 1.00 88.81 117 ALA A O 1
ATOM 865 N N . PRO A 1 118 ? -1.757 -26.577 -0.254 1.00 93.94 118 PRO A N 1
ATOM 866 C CA . PRO A 1 118 ? -2.292 -27.200 -1.456 1.00 93.94 118 PRO A CA 1
ATOM 867 C C . PRO A 1 118 ? -3.757 -26.803 -1.658 1.00 93.94 118 PRO A C 1
ATOM 869 O O . PRO A 1 118 ? -4.570 -26.919 -0.741 1.00 93.94 118 PRO A O 1
ATOM 872 N N . LEU A 1 119 ? -4.116 -26.373 -2.872 1.00 92.94 119 LEU A N 1
ATOM 873 C CA . LEU A 1 119 ? -5.477 -25.917 -3.177 1.00 92.94 119 LEU A CA 1
ATOM 874 C C . LEU A 1 119 ? -6.573 -26.923 -2.757 1.00 92.94 119 LEU A C 1
ATOM 876 O O . LEU A 1 119 ? -7.563 -26.478 -2.181 1.00 92.94 119 LEU A O 1
ATOM 880 N N . PRO A 1 120 ? -6.430 -28.251 -2.966 1.00 95.19 120 PRO A N 1
ATOM 881 C CA . PRO A 1 120 ? -7.441 -29.205 -2.508 1.00 95.19 120 PRO A CA 1
ATOM 882 C C . PRO A 1 120 ? -7.659 -29.182 -0.991 1.00 95.19 120 PRO A C 1
ATOM 884 O O . PRO A 1 120 ? -8.798 -29.220 -0.539 1.00 95.19 120 PRO A O 1
ATOM 887 N N . GLU A 1 121 ? -6.587 -29.078 -0.204 1.00 94.62 121 GLU A N 1
ATOM 888 C CA . GLU A 1 121 ? -6.671 -29.020 1.259 1.00 94.62 121 GLU A CA 1
ATOM 889 C C . GLU A 1 121 ? -7.301 -27.704 1.724 1.00 94.62 121 GLU A C 1
ATOM 891 O O . GLU A 1 121 ? -8.175 -27.713 2.588 1.00 94.62 121 GLU A O 1
ATOM 896 N N . ALA A 1 122 ? -6.922 -26.586 1.096 1.00 91.81 122 ALA A N 1
ATOM 897 C CA . ALA A 1 122 ? -7.493 -25.273 1.384 1.00 91.81 122 ALA A CA 1
ATOM 898 C C . ALA A 1 122 ? -8.997 -25.199 1.065 1.00 91.81 122 ALA A C 1
ATOM 900 O O . ALA A 1 122 ? -9.756 -24.575 1.799 1.00 91.81 122 ALA A O 1
ATOM 901 N N . LEU A 1 123 ? -9.449 -25.847 -0.013 1.00 92.50 123 LEU A N 1
ATOM 902 C CA . LEU A 1 123 ? -10.871 -25.900 -0.364 1.00 92.50 123 LEU A CA 1
ATOM 903 C C . LEU A 1 123 ? -11.677 -26.770 0.607 1.00 92.50 123 LEU A C 1
ATOM 905 O O . LEU A 1 123 ? -12.825 -26.444 0.894 1.00 92.50 123 LEU A O 1
ATOM 909 N N . LEU A 1 124 ? -11.090 -27.854 1.124 1.00 93.62 124 LEU A N 1
ATOM 910 C CA . LEU A 1 124 ? -11.739 -28.717 2.117 1.00 93.62 124 LEU A CA 1
ATOM 911 C C . LEU A 1 124 ? -11.880 -28.041 3.486 1.00 93.62 124 LEU A C 1
ATOM 913 O O . LEU A 1 124 ? -12.834 -28.330 4.205 1.00 93.62 124 LEU A O 1
ATOM 917 N N . SER A 1 125 ? -10.949 -27.154 3.847 1.00 91.44 125 SER A N 1
ATOM 918 C CA . SER A 1 125 ? -10.998 -26.377 5.092 1.00 91.44 125 SER A CA 1
ATOM 919 C C . SER A 1 125 ? -11.739 -25.042 4.960 1.00 91.44 125 SER A C 1
ATOM 921 O O . SER A 1 125 ? -11.955 -24.364 5.967 1.00 91.44 125 SER A O 1
ATOM 923 N N . ALA A 1 126 ? -12.139 -24.656 3.744 1.00 90.06 126 ALA A N 1
ATOM 924 C CA . ALA A 1 126 ? -12.806 -23.389 3.498 1.00 90.06 126 ALA A CA 1
ATOM 925 C C . ALA A 1 126 ? -14.184 -23.335 4.186 1.00 90.06 126 ALA A C 1
ATOM 927 O O . ALA A 1 126 ? -14.941 -24.312 4.163 1.00 90.06 126 ALA A O 1
ATOM 928 N N . PRO A 1 127 ? -14.561 -22.182 4.768 1.00 90.25 127 PRO A N 1
ATOM 929 C CA . PRO A 1 127 ? -15.909 -21.996 5.282 1.00 90.25 127 PRO A CA 1
ATOM 930 C C . PRO A 1 127 ? -16.931 -22.082 4.142 1.00 90.25 127 PRO A C 1
ATOM 932 O O . PRO A 1 127 ? -16.626 -21.807 2.980 1.00 90.25 127 PRO A O 1
ATOM 935 N N . THR A 1 128 ? -18.179 -22.420 4.473 1.00 92.19 128 THR A N 1
ATOM 936 C CA . THR A 1 128 ? -19.270 -22.423 3.491 1.00 92.19 128 THR A CA 1
ATOM 937 C C . THR A 1 128 ? -19.398 -21.048 2.839 1.00 92.19 128 THR A C 1
ATOM 939 O O . THR A 1 128 ? -19.568 -20.039 3.528 1.00 92.19 128 THR A O 1
ATOM 942 N N . ALA A 1 129 ? -19.330 -21.018 1.507 1.00 90.19 129 ALA A N 1
ATOM 943 C CA . ALA A 1 129 ? -19.445 -19.784 0.749 1.00 90.19 129 ALA A CA 1
ATOM 944 C C . ALA A 1 129 ? -20.803 -19.119 1.014 1.00 90.19 129 ALA A C 1
ATOM 946 O O . ALA A 1 129 ? -21.862 -19.731 0.871 1.00 90.19 129 ALA A O 1
ATOM 947 N N . ARG A 1 130 ? -20.754 -17.842 1.384 1.00 92.81 130 ARG A N 1
ATOM 948 C CA . ARG A 1 130 ? -21.913 -16.964 1.549 1.00 92.81 130 ARG A CA 1
ATOM 949 C C . ARG A 1 130 ? -21.633 -15.647 0.824 1.00 92.81 130 ARG A C 1
ATOM 951 O O . ARG A 1 130 ? -20.461 -15.276 0.735 1.00 92.81 130 ARG A O 1
ATOM 958 N N . PRO A 1 131 ? -22.660 -14.941 0.319 1.00 93.69 131 PRO A N 1
ATOM 959 C CA . PRO A 1 131 ? -22.469 -13.602 -0.224 1.00 93.69 131 PRO A CA 1
ATOM 960 C C . PRO A 1 131 ? -21.730 -12.708 0.778 1.00 93.69 131 PRO A C 1
ATOM 962 O O . PRO A 1 131 ? -22.042 -12.724 1.973 1.00 93.69 131 PRO A O 1
ATOM 965 N N . ALA A 1 132 ? -20.738 -11.963 0.293 1.00 92.06 132 ALA A N 1
ATOM 966 C CA . ALA A 1 132 ? -20.048 -10.966 1.097 1.00 92.06 132 ALA A CA 1
ATOM 967 C C . ALA A 1 132 ? -20.992 -9.794 1.402 1.00 92.06 132 ALA A C 1
ATOM 969 O O . ALA A 1 132 ? -21.905 -9.500 0.630 1.00 92.06 132 ALA A O 1
ATOM 970 N N . ALA A 1 133 ? -20.765 -9.136 2.533 1.00 94.12 133 ALA A N 1
ATOM 971 C CA . ALA A 1 133 ? -21.478 -7.930 2.917 1.00 94.12 133 ALA A CA 1
ATOM 972 C C . ALA A 1 133 ? -20.478 -6.925 3.501 1.00 94.12 133 ALA A C 1
ATOM 974 O O . ALA A 1 133 ? -19.528 -7.359 4.163 1.00 94.12 133 ALA A O 1
ATOM 975 N N . PRO A 1 134 ? -20.697 -5.617 3.296 1.00 95.31 134 PRO A N 1
ATOM 976 C CA . PRO A 1 134 ? -19.889 -4.582 3.920 1.00 95.31 134 PRO A CA 1
ATOM 977 C C . PRO A 1 134 ? -19.887 -4.704 5.440 1.00 95.31 134 PRO A C 1
ATOM 979 O O . PRO A 1 134 ? -20.884 -5.099 6.064 1.00 95.31 134 PRO A O 1
ATOM 982 N N . ARG A 1 135 ? -18.765 -4.327 6.046 1.00 92.19 135 ARG A N 1
ATOM 983 C CA . ARG A 1 135 ? -18.646 -4.235 7.497 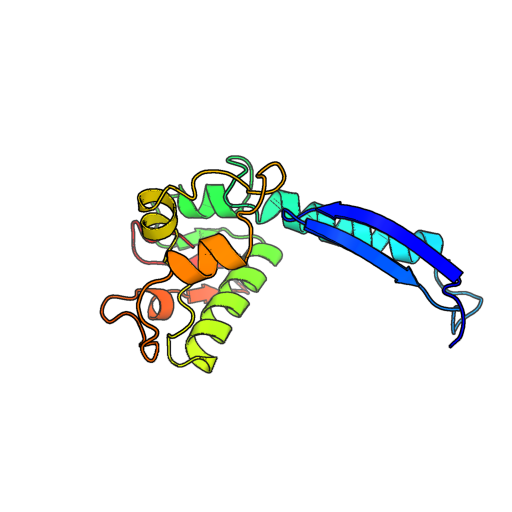1.00 92.19 135 ARG A CA 1
ATOM 984 C C . ARG A 1 135 ? -19.500 -3.071 8.015 1.00 92.19 135 ARG A C 1
ATOM 986 O O . ARG A 1 135 ? -19.448 -1.969 7.482 1.00 92.19 135 ARG A O 1
ATOM 993 N N . ARG A 1 136 ? -20.306 -3.319 9.054 1.00 89.62 136 ARG A N 1
ATOM 994 C CA . ARG A 1 136 ? -21.272 -2.331 9.582 1.00 89.62 136 ARG A CA 1
ATOM 995 C C . ARG A 1 136 ? -20.622 -1.212 10.392 1.00 89.62 136 ARG A C 1
ATOM 997 O O . ARG A 1 136 ? -21.162 -0.117 10.438 1.00 89.62 136 ARG A O 1
ATOM 1004 N N . ASP A 1 137 ? -19.516 -1.519 11.048 1.00 90.50 137 ASP A N 1
ATOM 1005 C CA . ASP A 1 137 ? -18.712 -0.656 11.915 1.00 90.50 137 ASP A CA 1
ATOM 1006 C C . ASP A 1 137 ? -17.419 -0.213 11.215 1.00 90.50 137 ASP A C 1
ATOM 1008 O O . ASP A 1 137 ? -16.392 -0.023 11.854 1.00 90.50 137 ASP A O 1
ATOM 1012 N N . SER A 1 138 ? -17.447 -0.111 9.884 1.00 93.00 138 SER A N 1
ATOM 1013 C CA . SER A 1 138 ? -16.288 0.347 9.128 1.00 93.00 138 SER A CA 1
ATOM 1014 C C . SER A 1 138 ? -16.067 1.850 9.283 1.00 93.00 138 SER A C 1
ATOM 1016 O O . SER A 1 138 ? -17.022 2.626 9.265 1.00 93.00 138 SER A O 1
ATOM 1018 N N . HIS A 1 139 ? -14.797 2.249 9.352 1.00 94.75 139 HIS A N 1
ATOM 1019 C CA . HIS A 1 139 ? -14.373 3.640 9.505 1.00 94.75 139 HIS A CA 1
ATOM 1020 C C . HIS A 1 139 ? -13.806 4.252 8.215 1.00 94.75 139 HIS A C 1
ATOM 1022 O O . HIS A 1 139 ? -13.345 5.393 8.230 1.00 94.75 139 HIS A O 1
ATOM 1028 N N . TRP A 1 140 ? -13.818 3.534 7.083 1.00 96.06 140 TRP A N 1
ATOM 1029 C CA . TRP A 1 140 ? -13.192 4.040 5.852 1.00 96.06 140 TRP A CA 1
ATOM 1030 C C . TRP A 1 140 ? -13.832 5.334 5.340 1.00 96.06 140 TRP A C 1
ATOM 1032 O O . TRP A 1 140 ? -13.133 6.173 4.778 1.00 96.06 140 TRP A O 1
ATOM 1042 N N . GLY A 1 141 ? -15.134 5.526 5.576 1.00 95.81 141 GLY A N 1
ATOM 1043 C CA . GLY A 1 141 ? -15.867 6.735 5.180 1.00 95.81 141 GLY A CA 1
ATOM 1044 C C . GLY A 1 141 ? -15.516 7.977 6.005 1.00 95.81 141 GLY A C 1
ATOM 1045 O O . GLY A 1 141 ? -15.934 9.078 5.662 1.00 95.81 141 GLY A O 1
ATOM 1046 N N . GLU A 1 142 ? -14.753 7.809 7.086 1.00 97.12 142 GLU A N 1
ATOM 1047 C CA . GLU A 1 142 ? -14.257 8.893 7.941 1.00 97.12 142 GLU A CA 1
ATOM 1048 C C . GLU A 1 142 ? -12.817 9.299 7.581 1.00 97.12 142 GLU A C 1
ATOM 1050 O O . GLU A 1 142 ? -12.250 10.202 8.199 1.00 97.12 142 GLU A O 1
ATOM 1055 N N . ILE A 1 143 ? -12.206 8.640 6.590 1.00 98.19 143 ILE A N 1
ATOM 1056 C CA . ILE A 1 143 ? -10.861 8.964 6.115 1.00 98.19 143 ILE A CA 1
ATOM 1057 C C . ILE A 1 143 ? -10.944 10.092 5.088 1.00 98.19 143 ILE A C 1
ATOM 1059 O O . ILE A 1 143 ? -11.668 10.003 4.098 1.00 98.19 143 ILE A O 1
ATOM 1063 N N . TYR A 1 144 ? -10.142 11.134 5.287 1.00 97.50 144 TYR A N 1
ATOM 1064 C CA . TYR A 1 144 ? -10.042 12.268 4.373 1.00 97.50 144 TYR A CA 1
ATOM 1065 C C . TYR A 1 144 ? -8.588 12.533 3.981 1.00 97.50 144 TYR A C 1
ATOM 1067 O O . TYR A 1 144 ? -7.671 12.385 4.789 1.00 97.50 144 TYR A O 1
ATOM 1075 N N . VAL A 1 145 ? -8.374 12.949 2.733 1.00 98.69 145 VAL A N 1
ATOM 1076 C CA . VAL A 1 145 ? -7.052 13.300 2.204 1.00 98.69 145 VAL A CA 1
ATOM 1077 C C . VAL A 1 145 ? -7.074 14.742 1.716 1.00 98.69 145 VAL A C 1
ATOM 1079 O O . VAL A 1 145 ? -7.846 15.091 0.825 1.00 98.69 145 VAL A O 1
ATOM 1082 N N . ASP A 1 146 ? -6.185 15.574 2.257 1.00 98.44 146 ASP A N 1
ATOM 1083 C CA . ASP A 1 146 ? -5.916 16.907 1.721 1.00 98.44 146 ASP A CA 1
ATOM 1084 C C . ASP A 1 146 ? -4.630 16.866 0.889 1.00 98.44 146 ASP A C 1
ATOM 1086 O O . ASP A 1 146 ? -3.513 16.868 1.410 1.00 98.44 146 ASP A O 1
ATOM 1090 N N . HIS A 1 147 ? -4.781 16.835 -0.435 1.00 98.00 147 HIS A N 1
ATOM 1091 C CA . HIS A 1 147 ? -3.644 16.839 -1.357 1.00 98.00 147 HIS A CA 1
ATOM 1092 C C . HIS A 1 147 ? -2.880 18.166 -1.389 1.00 98.00 147 HIS A C 1
ATOM 1094 O O . HIS A 1 147 ? -1.711 18.176 -1.769 1.00 98.00 147 HIS A O 1
ATOM 1100 N N . THR A 1 148 ? -3.522 19.277 -1.017 1.00 97.69 148 THR A N 1
ATOM 1101 C CA . THR A 1 148 ? -2.881 20.597 -1.007 1.00 97.69 148 THR A CA 1
ATOM 1102 C C . THR A 1 148 ? -2.049 20.766 0.257 1.00 97.69 148 THR A C 1
ATOM 1104 O O . THR A 1 148 ? -0.905 21.209 0.184 1.00 97.69 148 THR A O 1
ATOM 1107 N N . ALA A 1 149 ? -2.605 20.383 1.409 1.00 97.69 149 ALA A N 1
ATOM 1108 C CA . ALA A 1 149 ? -1.901 20.407 2.688 1.00 97.69 149 ALA A CA 1
ATOM 1109 C C . ALA A 1 149 ? -0.919 19.235 2.856 1.00 97.69 149 ALA A C 1
ATOM 1111 O O . ALA A 1 149 ? -0.006 19.323 3.676 1.00 97.69 149 ALA A O 1
ATOM 1112 N N . GLY A 1 150 ? -1.085 18.155 2.085 1.00 98.50 150 GLY A N 1
ATOM 1113 C CA . GLY A 1 150 ? -0.272 16.945 2.201 1.00 98.50 150 GLY A CA 1
ATOM 1114 C C . GLY A 1 150 ? -0.556 16.203 3.503 1.00 98.50 150 GLY A C 1
ATOM 1115 O O . GLY A 1 150 ? 0.369 15.896 4.252 1.00 98.50 150 GLY A O 1
ATOM 1116 N N . THR A 1 151 ? -1.833 15.966 3.811 1.00 98.69 151 THR A N 1
ATOM 1117 C CA . THR A 1 151 ? -2.250 15.310 5.056 1.00 98.69 151 THR A CA 1
ATOM 1118 C C . THR A 1 151 ? -3.287 14.219 4.823 1.00 98.69 151 THR A C 1
ATOM 1120 O O . THR A 1 151 ? -4.088 14.272 3.888 1.00 98.69 151 THR A O 1
ATOM 1123 N N . VAL A 1 152 ? -3.280 13.233 5.719 1.00 98.69 152 VAL A N 1
ATOM 1124 C CA . VAL A 1 152 ? -4.313 12.204 5.853 1.00 98.69 152 VAL A CA 1
ATOM 1125 C C . VAL A 1 152 ? -4.965 12.366 7.221 1.00 98.69 152 VAL A C 1
ATOM 1127 O O . VAL A 1 152 ? -4.271 12.392 8.239 1.00 98.69 152 VAL A O 1
ATOM 1130 N N . THR A 1 153 ? -6.289 12.462 7.240 1.00 98.62 153 THR A N 1
ATOM 1131 C CA . THR A 1 153 ? -7.109 12.511 8.451 1.00 98.62 153 THR A CA 1
ATOM 1132 C C . THR A 1 153 ? -7.858 11.194 8.606 1.00 98.62 153 THR A C 1
ATOM 1134 O O . THR A 1 153 ? -8.444 10.707 7.641 1.00 98.62 153 THR A O 1
ATOM 1137 N N . ARG A 1 154 ? -7.827 10.603 9.802 1.00 97.88 154 ARG A N 1
ATOM 1138 C CA . ARG A 1 154 ? -8.544 9.366 10.140 1.00 97.88 154 ARG A CA 1
ATOM 1139 C C . ARG A 1 154 ? -8.921 9.348 11.626 1.00 97.88 154 ARG A C 1
ATOM 1141 O O . ARG A 1 154 ? -8.196 9.956 12.418 1.00 97.88 154 ARG A O 1
ATOM 1148 N N . PRO A 1 155 ? -9.972 8.615 12.035 1.00 96.44 155 PRO A N 1
ATOM 1149 C CA . PRO A 1 155 ? -10.298 8.477 13.449 1.00 96.44 155 PRO A CA 1
ATOM 1150 C C . PRO A 1 155 ? -9.118 7.919 14.256 1.00 96.44 155 PRO A C 1
ATOM 1152 O O . PRO A 1 155 ? -8.347 7.079 13.780 1.00 96.44 155 PRO A O 1
ATOM 1155 N N . VAL A 1 156 ? -8.971 8.379 15.499 1.00 92.31 156 VAL A N 1
ATOM 1156 C CA . VAL A 1 156 ? -7.873 7.951 16.378 1.00 92.31 156 VAL A CA 1
ATOM 1157 C C . VAL A 1 156 ? -7.906 6.431 16.562 1.00 92.31 156 VAL A C 1
ATOM 1159 O O . VAL A 1 156 ? -8.930 5.862 16.928 1.00 92.31 156 VAL A O 1
ATOM 1162 N N . GLY A 1 157 ? -6.765 5.777 16.332 1.00 91.44 157 GLY A N 1
ATOM 1163 C CA . GLY A 1 157 ? -6.612 4.325 16.470 1.00 91.44 157 GLY A CA 1
ATOM 1164 C C . GLY A 1 157 ? -6.975 3.511 15.224 1.00 91.44 157 GLY A C 1
ATOM 1165 O O . GLY A 1 157 ? -6.602 2.341 15.154 1.00 91.44 157 GLY A O 1
ATOM 1166 N N . VAL A 1 158 ? -7.618 4.112 14.216 1.00 96.00 158 VAL A N 1
ATOM 1167 C CA . VAL A 1 158 ? -7.825 3.464 12.912 1.00 96.00 158 VAL A CA 1
ATOM 1168 C C . VAL A 1 158 ? -6.477 3.308 12.212 1.00 96.00 158 VAL A C 1
ATOM 1170 O O . VAL A 1 158 ? -5.635 4.206 12.260 1.00 96.00 158 VAL A O 1
ATOM 1173 N N . ARG A 1 159 ? -6.254 2.163 11.567 1.00 97.06 159 ARG A N 1
ATOM 1174 C CA . ARG A 1 159 ? -5.047 1.859 10.786 1.00 97.06 159 ARG A CA 1
ATOM 1175 C C . ARG A 1 159 ? -5.448 1.483 9.365 1.00 97.06 159 ARG A C 1
ATOM 1177 O O . ARG A 1 159 ? -6.476 0.839 9.197 1.00 97.06 159 ARG A O 1
ATOM 1184 N N . ILE A 1 160 ? -4.643 1.905 8.392 1.00 94.75 160 ILE A N 1
ATOM 1185 C CA . ILE A 1 160 ? -4.840 1.764 6.940 1.00 94.75 160 ILE A CA 1
ATOM 1186 C C . ILE A 1 160 ? -3.841 0.756 6.360 1.00 94.75 160 ILE A C 1
ATOM 1188 O O . ILE A 1 160 ? -2.665 0.784 6.790 1.00 94.75 160 ILE A O 1
#

Foldseek 3Di:
DDAFPDWDWDDAPLDIDIDGHHDDPDPPDDDSVRVSVVVVVVRNLCRQAVDCQDCNHVQVVVLPDQDQKDAADLVVLVVLVVQLVVCVVVVQLRAQQCPPVCVVVPVNHRCSVPDDDDPVVCVVPDDDDDDGDHDPPGFSVVWDGDSVRRMIGGPGNGHD

pLDDT: mean 93.88, std 5.87, range [56.94, 98.69]

Secondary structure (DSSP, 8-state):
-PPPSEEEEEEETTEEEEEEE---SSTTS--HHHHHHHHHHHHHHHHHHS-TT-TTSHHHHHHH--SSEEE--HHHHHHHHHHHHHHHHTTTSS-TTTHHHHHHTT--S-GGGPPPPPHHHHHHHSPPP------TT--GGG-EEETTTTEEE--TT---